Protein AF-A0A843DWP1-F1 (afdb_monomer_lite)

Secondary structure (DSSP, 8-state):
--PPPTTHHHHHT---S-S-GGGGSTT---S--TT-HHHHHHHHHHHGGGGGTPPPPP------TTSSHHHHHHHHHHHHHHHTTT-SS-------TTT--SHHHHHHHHHHHH---GGGPPPTT-----

Radius of gyration: 20.54 Å; chains: 1; bounding box: 54×31×66 Å

Foldseek 3Di:
DPDDDPCPVVVVPDPCPDPDPVCVDPPDQDLDDPPCVVVLVVVCVQCVVQQVLDDGDDDDDDDDPPPCPVSSLVNSQVVVCVVVVVCPRHHDDDDDCVVQVDPVSRVLRRVQSVDPDPVPRAPPVGDDPD

pLDDT: mean 87.75, std 9.4, range [41.75, 96.56]

Structure (mmCIF, N/CA/C/O backbone):
data_AF-A0A843DWP1-F1
#
_entry.id   AF-A0A843DWP1-F1
#
loop_
_atom_site.group_PDB
_atom_site.id
_atom_site.type_symbol
_atom_site.label_atom_id
_atom_site.label_alt_id
_atom_site.label_comp_id
_atom_site.label_asym_id
_atom_site.label_entity_id
_atom_site.label_seq_id
_atom_site.pdbx_PDB_ins_code
_atom_site.Cartn_x
_atom_site.Cartn_y
_atom_site.Cartn_z
_atom_site.occupancy
_atom_site.B_iso_or_equiv
_atom_site.auth_seq_id
_atom_site.auth_comp_id
_atom_site.auth_asym_id
_atom_site.auth_atom_id
_atom_site.pdbx_PDB_model_num
ATOM 1 N N . MET A 1 1 ? 2.847 2.243 49.607 1.00 41.75 1 MET A N 1
ATOM 2 C CA . MET A 1 1 ? 1.493 2.478 49.064 1.00 41.75 1 MET A CA 1
ATOM 3 C C . MET A 1 1 ? 1.668 2.896 47.615 1.00 41.75 1 MET A C 1
ATOM 5 O O . MET A 1 1 ? 2.229 3.958 47.383 1.00 41.75 1 MET A O 1
ATOM 9 N N . ALA A 1 2 ? 1.343 2.026 46.656 1.00 52.22 2 ALA A N 1
ATOM 10 C CA . ALA A 1 2 ? 1.436 2.370 45.239 1.00 52.22 2 ALA A CA 1
ATOM 11 C C . ALA A 1 2 ? 0.317 3.372 44.928 1.00 52.22 2 ALA A C 1
ATOM 13 O O . ALA A 1 2 ? -0.855 3.039 45.080 1.00 52.22 2 ALA A O 1
ATOM 14 N N . GLY A 1 3 ? 0.685 4.614 44.608 1.00 64.00 3 GLY A N 1
ATOM 15 C CA . GLY A 1 3 ? -0.276 5.651 44.245 1.00 64.00 3 GLY A CA 1
ATOM 16 C C . GLY A 1 3 ? -1.043 5.236 42.995 1.00 64.00 3 GLY A C 1
ATOM 17 O O . GLY A 1 3 ? -0.436 4.797 42.017 1.00 64.00 3 GLY A O 1
ATOM 18 N N . ASP A 1 4 ? -2.371 5.340 43.049 1.00 74.38 4 ASP A N 1
ATOM 19 C CA . ASP A 1 4 ? -3.242 5.053 41.912 1.00 74.38 4 ASP A CA 1
ATOM 20 C C . ASP A 1 4 ? -2.816 5.906 40.702 1.00 74.38 4 ASP A C 1
ATOM 22 O O . ASP A 1 4 ? -2.486 7.088 40.826 1.00 74.38 4 ASP A O 1
ATOM 26 N N . SER A 1 5 ? -2.798 5.293 39.518 1.00 81.81 5 SER A N 1
ATOM 27 C CA . SER A 1 5 ? -2.393 5.959 38.277 1.00 81.81 5 SER A CA 1
ATOM 28 C C . SER A 1 5 ? -3.286 7.165 37.978 1.00 81.81 5 SER A C 1
ATOM 30 O O . SER A 1 5 ? -4.513 7.044 37.957 1.00 81.81 5 SER A O 1
ATOM 32 N N . ILE A 1 6 ? -2.671 8.304 37.633 1.00 86.56 6 ILE A N 1
ATOM 33 C CA . ILE A 1 6 ? -3.359 9.542 37.216 1.00 86.56 6 ILE A CA 1
ATOM 34 C C . ILE A 1 6 ? -4.335 9.334 36.043 1.00 86.56 6 ILE A C 1
ATOM 36 O O . ILE A 1 6 ? -5.218 10.157 35.809 1.00 86.56 6 ILE A O 1
ATOM 40 N N . PHE A 1 7 ? -4.198 8.227 35.307 1.00 84.44 7 PHE A N 1
ATOM 41 C CA . PHE A 1 7 ? -5.014 7.898 34.140 1.00 84.44 7 PHE A CA 1
ATOM 42 C C . PHE A 1 7 ? -6.283 7.103 34.469 1.00 84.44 7 PHE A C 1
ATOM 44 O O . PHE A 1 7 ? -7.174 7.013 33.624 1.00 84.44 7 PHE A O 1
ATOM 51 N N . LYS A 1 8 ? -6.408 6.550 35.681 1.00 82.69 8 LYS A N 1
ATOM 52 C CA . LYS A 1 8 ? -7.518 5.663 36.066 1.00 82.69 8 LYS A CA 1
ATOM 53 C C . LYS A 1 8 ? -8.883 6.350 35.941 1.00 82.69 8 LYS A C 1
ATOM 55 O O . LYS A 1 8 ? -9.773 5.831 35.272 1.00 82.69 8 LYS A O 1
ATOM 60 N N . HIS A 1 9 ? -8.991 7.592 36.421 1.00 77.81 9 HIS A N 1
ATOM 61 C CA . HIS A 1 9 ? -10.216 8.392 36.301 1.00 77.81 9 HIS A CA 1
ATOM 62 C C . HIS A 1 9 ? -10.607 8.694 34.842 1.00 77.81 9 HIS A C 1
ATOM 64 O O . HIS A 1 9 ? -11.786 8.844 34.534 1.00 77.81 9 HIS A O 1
ATOM 70 N N . TYR A 1 10 ? -9.642 8.763 33.919 1.00 77.19 10 TYR A N 1
ATOM 71 C CA . TYR A 1 10 ? -9.909 9.014 32.498 1.00 77.19 10 TYR A CA 1
ATOM 72 C C . TYR A 1 10 ? -10.349 7.756 31.742 1.00 77.19 10 TYR A C 1
ATOM 74 O O . TYR A 1 10 ? -11.070 7.858 30.746 1.00 77.19 10 TYR A O 1
ATOM 82 N N . LEU A 1 11 ? -9.923 6.577 32.202 1.00 75.62 11 LEU A N 1
ATOM 83 C CA . LEU A 1 11 ? -10.328 5.292 31.633 1.00 75.62 11 LEU A CA 1
ATOM 84 C C . LEU A 1 11 ? -11.741 4.904 32.083 1.00 75.62 11 LEU A C 1
ATOM 86 O O . LEU A 1 11 ? -12.536 4.457 31.260 1.00 75.62 11 LEU A O 1
ATOM 90 N N . GLU A 1 12 ? -12.076 5.153 33.350 1.00 71.19 12 GLU A N 1
ATOM 91 C CA . GLU A 1 12 ? -13.379 4.814 33.943 1.00 71.19 12 GLU A CA 1
ATOM 92 C C . GLU A 1 12 ? -14.530 5.711 33.442 1.00 71.19 12 GLU A C 1
ATOM 94 O O . GLU A 1 12 ? -15.684 5.295 33.428 1.00 71.19 12 GLU A O 1
ATOM 99 N N . LYS A 1 13 ? -14.241 6.930 32.960 1.00 64.38 13 LYS A N 1
ATOM 100 C CA . LYS A 1 13 ? -15.263 7.912 32.533 1.00 64.38 13 LYS A CA 1
ATOM 101 C C . LYS A 1 13 ? -15.824 7.703 31.119 1.00 64.38 13 LYS A C 1
ATOM 103 O O . LYS A 1 13 ? -16.593 8.536 30.633 1.00 64.38 13 LYS A O 1
ATOM 108 N N . LYS A 1 14 ? -15.433 6.642 30.408 1.00 63.53 14 LYS A N 1
ATOM 109 C CA . LYS A 1 14 ? -15.882 6.416 29.027 1.00 63.53 14 LYS A CA 1
ATOM 110 C C . LYS A 1 14 ? -17.194 5.633 28.982 1.00 63.53 14 LYS A C 1
ATOM 112 O O . LYS A 1 14 ? -17.210 4.410 28.934 1.00 63.53 14 LYS A O 1
ATOM 117 N N . ASN A 1 15 ? -18.303 6.355 28.841 1.00 60.75 15 ASN A N 1
ATOM 118 C CA . ASN A 1 15 ? -19.517 5.787 28.253 1.00 60.75 15 ASN A CA 1
ATOM 119 C C . ASN A 1 15 ? -19.241 5.468 26.772 1.00 60.75 15 ASN A C 1
ATOM 121 O O . ASN A 1 15 ? -19.122 6.362 25.927 1.00 60.75 15 ASN A O 1
ATOM 125 N N . HIS A 1 16 ? -19.070 4.186 26.453 1.00 69.50 16 HIS A N 1
ATOM 126 C CA . HIS A 1 16 ? -18.680 3.735 25.119 1.00 69.50 16 HIS A CA 1
ATOM 127 C C . HIS A 1 16 ? -19.891 3.609 24.176 1.00 69.50 16 HIS A C 1
ATOM 129 O O . HIS A 1 16 ? -20.383 2.514 23.938 1.00 69.50 16 HIS A O 1
ATOM 135 N N . LEU A 1 17 ? -20.332 4.724 23.573 1.00 83.25 17 LEU A N 1
ATOM 136 C CA . LEU A 1 17 ? -21.288 4.714 22.443 1.00 83.25 17 LEU A CA 1
ATOM 137 C C . LEU A 1 17 ? -20.766 3.930 21.225 1.00 83.25 17 LEU A C 1
ATOM 139 O O . LEU A 1 17 ? -21.536 3.379 20.448 1.00 83.25 17 LEU A O 1
ATOM 143 N N . ILE A 1 18 ? -19.444 3.898 21.045 1.00 84.62 18 ILE A N 1
ATOM 144 C CA . ILE A 1 18 ? -18.774 3.253 19.915 1.00 84.62 18 ILE A CA 1
ATOM 145 C C . ILE A 1 18 ? -17.950 2.087 20.451 1.00 84.62 18 ILE A C 1
ATOM 147 O O . ILE A 1 18 ? -17.008 2.308 21.217 1.00 84.62 18 ILE A O 1
ATOM 151 N N . LYS A 1 19 ? -18.274 0.867 20.003 1.00 85.81 19 LYS A N 1
ATOM 152 C CA . LYS A 1 19 ? -17.577 -0.368 20.398 1.00 85.81 19 LYS A CA 1
ATOM 153 C C . LYS A 1 19 ? -16.119 -0.383 19.932 1.00 85.81 19 LYS A C 1
ATOM 155 O O . LYS A 1 19 ? -15.234 -0.723 20.706 1.00 85.81 19 LYS A O 1
ATOM 160 N N . ASN A 1 20 ? -15.863 0.017 18.685 1.00 86.25 20 ASN A N 1
ATOM 161 C CA . ASN A 1 20 ? -14.515 0.109 18.129 1.00 86.25 20 ASN A CA 1
ATOM 162 C C . ASN A 1 20 ? -14.355 1.392 17.303 1.00 86.25 20 ASN A C 1
ATOM 164 O O . ASN A 1 20 ? -14.869 1.496 16.192 1.00 86.25 20 ASN A O 1
ATOM 168 N N . ARG A 1 21 ? -13.629 2.373 17.849 1.00 86.12 21 ARG A N 1
ATOM 169 C CA . ARG A 1 21 ? -13.351 3.647 17.164 1.00 86.12 21 ARG A CA 1
ATOM 170 C C . ARG A 1 21 ? -12.336 3.508 16.027 1.00 86.12 21 ARG A C 1
ATOM 172 O O . ARG A 1 21 ? -12.314 4.366 15.154 1.00 86.12 21 ARG A O 1
ATOM 179 N N . GLY A 1 22 ? -11.523 2.450 16.025 1.00 87.00 22 GLY A N 1
ATOM 180 C CA . GLY A 1 22 ? -10.505 2.216 14.999 1.00 87.00 22 GLY A CA 1
ATOM 181 C C . GLY A 1 22 ? -11.096 2.032 13.601 1.00 87.00 22 GLY A C 1
ATOM 182 O O . GLY A 1 22 ? -10.501 2.471 12.631 1.00 87.00 22 GLY A O 1
ATOM 183 N N . ILE A 1 23 ? -12.313 1.484 13.504 1.00 89.69 23 ILE A N 1
ATOM 184 C CA . ILE A 1 23 ? -13.018 1.266 12.226 1.00 89.69 23 ILE A CA 1
ATOM 185 C C . ILE A 1 23 ? -13.364 2.591 11.526 1.00 89.69 23 ILE A C 1
ATOM 187 O O . ILE A 1 23 ? -13.507 2.637 10.311 1.00 89.69 23 ILE A O 1
ATOM 191 N N . LEU A 1 24 ? -13.487 3.684 12.286 1.00 88.38 24 LEU A N 1
ATOM 192 C CA . LEU A 1 24 ? -13.806 5.010 11.752 1.00 88.38 24 LEU A CA 1
ATOM 193 C C . LEU A 1 24 ? -12.560 5.789 11.302 1.00 88.38 24 LEU A C 1
ATOM 195 O O . LEU A 1 24 ? -12.685 6.919 10.834 1.00 88.38 24 LEU A O 1
ATOM 199 N N . GLN A 1 25 ? -11.359 5.232 11.482 1.00 87.69 25 GLN A N 1
ATOM 200 C CA . GLN A 1 25 ? -10.129 5.879 11.039 1.00 87.69 25 GLN A CA 1
ATOM 201 C C . GLN A 1 25 ? -10.012 5.820 9.516 1.00 87.69 25 GLN A C 1
ATOM 203 O O . GLN A 1 25 ? -10.349 4.823 8.887 1.00 87.69 25 GLN A O 1
ATOM 208 N N . THR A 1 26 ? -9.457 6.871 8.917 1.00 80.50 26 THR A N 1
ATOM 209 C CA . THR A 1 26 ? -9.213 6.951 7.466 1.00 80.50 26 THR A CA 1
ATOM 210 C C . THR A 1 26 ? -8.211 5.912 6.962 1.00 80.50 26 THR A C 1
ATOM 212 O O . THR A 1 26 ? -8.183 5.607 5.773 1.00 80.50 26 THR A O 1
ATOM 215 N N . THR A 1 27 ? -7.392 5.368 7.860 1.00 81.56 27 THR A N 1
ATOM 216 C CA . THR A 1 27 ? -6.421 4.303 7.597 1.00 81.56 27 THR A CA 1
ATOM 217 C C . THR A 1 27 ? -7.026 2.903 7.674 1.00 81.56 27 THR A C 1
ATOM 219 O O . THR A 1 27 ? -6.357 1.937 7.310 1.00 81.56 27 THR A O 1
ATOM 222 N N . TYR A 1 28 ? -8.268 2.764 8.148 1.00 86.94 28 TYR A N 1
ATOM 223 C CA . TYR A 1 28 ? -8.922 1.467 8.235 1.00 86.94 28 TYR A CA 1
ATOM 224 C C . TYR A 1 28 ? -9.297 0.962 6.840 1.00 86.94 28 TYR A C 1
ATOM 226 O O . TYR A 1 28 ? -10.012 1.623 6.087 1.00 86.94 28 TYR A O 1
ATOM 234 N N . VAL A 1 29 ? -8.825 -0.239 6.509 1.00 84.94 29 VAL A N 1
ATOM 235 C CA . VAL A 1 29 ? -9.180 -0.940 5.273 1.00 84.94 29 VAL A CA 1
ATOM 236 C C . VAL A 1 29 ? -10.165 -2.057 5.635 1.00 84.94 29 VAL A C 1
ATOM 238 O O . VAL A 1 29 ? -9.756 -3.015 6.303 1.00 84.94 29 VAL A O 1
ATOM 241 N N . PRO A 1 30 ? -11.448 -1.949 5.242 1.00 86.62 30 PRO A N 1
ATOM 242 C CA . PRO A 1 30 ? -12.447 -2.969 5.544 1.00 86.62 30 PRO A CA 1
ATOM 243 C C . PRO A 1 30 ? -12.166 -4.271 4.785 1.00 86.62 30 PRO A C 1
ATOM 245 O O . PRO A 1 30 ? -11.437 -4.289 3.794 1.00 86.62 30 PRO A O 1
ATOM 248 N N . ASP A 1 31 ? -12.780 -5.368 5.231 1.00 86.56 31 ASP A N 1
ATOM 249 C CA . ASP A 1 31 ? -12.672 -6.672 4.557 1.00 86.56 31 ASP A CA 1
ATOM 250 C C . ASP A 1 31 ? -13.508 -6.768 3.275 1.00 86.56 31 ASP A C 1
ATOM 252 O O . ASP A 1 31 ? -13.292 -7.661 2.461 1.00 86.56 31 ASP A O 1
ATOM 256 N N . GLN A 1 32 ? -14.440 -5.838 3.075 1.00 87.56 32 GLN A N 1
ATOM 257 C CA . GLN A 1 32 ? -15.216 -5.720 1.849 1.00 87.56 32 GLN A CA 1
ATOM 258 C C . GLN A 1 32 ? -15.455 -4.245 1.522 1.00 87.56 32 GLN A C 1
ATOM 260 O O . GLN A 1 32 ? -15.833 -3.454 2.389 1.00 87.56 32 GLN A O 1
ATOM 265 N N . LEU A 1 33 ? -15.271 -3.884 0.251 1.00 89.62 33 LEU A N 1
ATOM 266 C CA . LEU A 1 33 ? -15.616 -2.568 -0.282 1.00 89.62 33 LEU A CA 1
ATOM 267 C C . LEU A 1 33 ? -16.908 -2.655 -1.091 1.00 89.62 33 LEU A C 1
ATOM 269 O O . LEU A 1 33 ? -16.932 -3.186 -2.197 1.00 89.62 33 LEU A O 1
ATOM 273 N N . LEU A 1 34 ? -17.986 -2.105 -0.539 1.00 90.56 34 LEU A N 1
ATOM 274 C CA . LEU A 1 34 ? -19.294 -2.106 -1.190 1.00 90.56 34 LEU A CA 1
ATOM 275 C C . LEU A 1 34 ? -19.299 -1.210 -2.440 1.00 90.56 34 LEU A C 1
ATOM 277 O O . LEU A 1 34 ? -18.697 -0.134 -2.451 1.00 90.56 34 LEU A O 1
ATOM 281 N N . HIS A 1 35 ? -20.028 -1.639 -3.476 1.00 92.31 35 HIS A N 1
ATOM 282 C CA . HIS A 1 35 ? -20.254 -0.898 -4.730 1.00 92.31 35 HIS A CA 1
ATOM 283 C C . HIS A 1 35 ? -18.986 -0.581 -5.541 1.00 92.31 35 HIS A C 1
ATOM 285 O O . HIS A 1 35 ? -18.978 0.355 -6.345 1.00 92.31 35 HIS A O 1
ATOM 291 N N . ARG A 1 36 ? -17.906 -1.343 -5.335 1.00 94.38 36 ARG A N 1
ATOM 292 C CA . ARG A 1 36 ? -16.630 -1.180 -6.050 1.00 94.38 36 ARG A CA 1
ATOM 293 C C . ARG A 1 36 ? -16.188 -2.421 -6.815 1.00 94.38 36 ARG A C 1
ATOM 295 O O . ARG A 1 36 ? -15.090 -2.425 -7.359 1.00 94.38 36 ARG A O 1
ATOM 302 N N . ASP A 1 37 ? -17.057 -3.421 -6.937 1.00 94.00 37 ASP A N 1
ATOM 303 C CA . ASP A 1 37 ? -16.732 -4.720 -7.536 1.00 94.00 37 ASP A CA 1
ATOM 304 C C . ASP A 1 37 ? -16.216 -4.604 -8.976 1.00 94.00 37 ASP A C 1
ATOM 306 O O . ASP A 1 37 ? -15.258 -5.276 -9.343 1.00 94.00 37 ASP A O 1
ATOM 310 N N . ALA A 1 38 ? -16.806 -3.716 -9.785 1.00 95.25 38 ALA A N 1
ATOM 311 C CA . ALA A 1 38 ? -16.358 -3.486 -11.159 1.00 95.25 38 ALA A CA 1
ATOM 312 C C . ALA A 1 38 ? -14.938 -2.898 -11.208 1.00 95.25 38 ALA A C 1
ATOM 314 O O . ALA A 1 38 ? -14.076 -3.447 -11.879 1.00 95.25 38 ALA A O 1
ATOM 315 N N . GLN A 1 39 ? -14.669 -1.838 -10.433 1.00 95.38 39 GLN A N 1
ATOM 316 C CA . GLN A 1 39 ? -13.337 -1.220 -10.404 1.00 95.38 39 GLN A CA 1
ATOM 317 C C . GLN A 1 39 ? -12.278 -2.155 -9.814 1.00 95.38 39 GLN A C 1
ATOM 319 O O . GLN A 1 39 ? -11.131 -2.127 -10.249 1.00 95.38 39 GLN A O 1
ATOM 324 N N . ILE A 1 40 ? -12.651 -2.964 -8.818 1.00 95.81 40 ILE A N 1
ATOM 325 C CA . ILE A 1 40 ? -11.759 -3.974 -8.247 1.00 95.81 40 ILE A CA 1
ATOM 326 C C . ILE A 1 40 ? -11.391 -4.993 -9.320 1.00 95.81 40 ILE A C 1
ATOM 328 O O . ILE A 1 40 ? -10.207 -5.248 -9.506 1.00 95.81 40 ILE A O 1
ATOM 332 N N . ARG A 1 41 ? -12.377 -5.522 -10.055 1.00 96.31 41 ARG A N 1
ATOM 333 C CA . ARG A 1 41 ? -12.144 -6.492 -11.131 1.00 96.31 41 ARG A CA 1
ATOM 334 C C . ARG A 1 41 ? -11.202 -5.944 -12.201 1.00 96.31 41 ARG A C 1
ATOM 336 O O . ARG A 1 41 ? -10.205 -6.591 -12.486 1.00 96.31 41 ARG A O 1
ATOM 343 N N . ASP A 1 42 ? -11.458 -4.734 -12.698 1.00 96.12 42 ASP A N 1
ATOM 344 C CA . ASP A 1 42 ? -10.637 -4.121 -13.752 1.00 96.12 42 ASP A CA 1
ATOM 345 C C . ASP A 1 42 ? -9.164 -3.984 -13.332 1.00 96.12 42 ASP A C 1
ATOM 347 O O . ASP A 1 42 ? -8.252 -4.238 -14.117 1.00 96.12 42 ASP A O 1
ATOM 351 N N . ILE A 1 43 ? -8.913 -3.588 -12.079 1.00 96.44 43 ILE A N 1
ATOM 352 C CA . ILE A 1 43 ? -7.549 -3.465 -11.553 1.00 96.44 43 ILE A CA 1
ATOM 353 C C . ILE A 1 43 ? -6.935 -4.852 -11.339 1.00 96.44 43 ILE A C 1
ATOM 355 O O . ILE A 1 43 ? -5.781 -5.056 -11.711 1.00 96.44 43 ILE A O 1
ATOM 359 N N . VAL A 1 44 ? -7.687 -5.794 -10.757 1.00 95.44 44 VAL A N 1
ATOM 360 C CA . VAL A 1 44 ? -7.234 -7.169 -10.493 1.00 95.44 44 VAL A CA 1
ATOM 361 C C . VAL A 1 44 ? -6.822 -7.867 -11.784 1.00 95.44 44 VAL A C 1
ATOM 363 O O . VAL A 1 44 ? -5.741 -8.443 -11.811 1.00 95.44 44 VAL A O 1
ATOM 366 N N . ASP A 1 45 ? -7.597 -7.751 -12.860 1.00 95.75 45 ASP A N 1
ATOM 367 C CA . ASP A 1 45 ? -7.276 -8.368 -14.154 1.00 95.75 45 ASP A CA 1
ATOM 368 C C . ASP A 1 45 ? -5.931 -7.871 -14.717 1.00 95.75 45 ASP A C 1
ATOM 370 O O . ASP A 1 45 ? -5.190 -8.630 -15.342 1.00 95.75 45 ASP A O 1
ATOM 374 N N . ILE A 1 46 ? -5.574 -6.609 -14.452 1.00 95.62 46 ILE A N 1
ATOM 375 C CA . ILE A 1 46 ? -4.300 -6.019 -14.883 1.00 95.62 46 ILE A CA 1
ATOM 376 C C . ILE A 1 46 ? -3.133 -6.459 -13.990 1.00 95.62 46 ILE A C 1
ATOM 378 O O . ILE A 1 46 ? -2.025 -6.661 -14.497 1.00 95.62 46 ILE A O 1
ATOM 382 N N . VAL A 1 47 ? -3.344 -6.569 -12.672 1.00 94.75 47 VAL A N 1
ATOM 383 C CA . VAL A 1 47 ? -2.264 -6.879 -11.716 1.00 94.75 47 VAL A CA 1
ATOM 384 C C . VAL A 1 47 ? -2.059 -8.373 -11.487 1.00 94.75 47 VAL A C 1
ATOM 386 O O . VAL A 1 47 ? -0.945 -8.761 -11.165 1.00 94.75 47 VAL A O 1
ATOM 389 N N . ALA A 1 48 ? -3.070 -9.219 -11.699 1.00 93.44 48 ALA A N 1
ATOM 390 C CA . ALA A 1 48 ? -3.014 -10.664 -11.458 1.00 93.44 48 ALA A CA 1
ATOM 391 C C . ALA A 1 48 ? -1.803 -11.389 -12.086 1.00 93.44 48 ALA A C 1
ATOM 393 O O . ALA A 1 48 ? -1.268 -12.281 -11.423 1.00 93.44 48 ALA A O 1
ATOM 394 N N . PRO A 1 49 ? -1.301 -11.019 -13.287 1.00 93.81 49 PRO A N 1
ATOM 395 C CA . PRO A 1 49 ? -0.083 -11.616 -13.839 1.00 93.81 49 PRO A CA 1
ATOM 396 C C . PRO A 1 49 ? 1.146 -11.509 -12.919 1.00 93.81 49 PRO A C 1
ATOM 398 O O . PRO A 1 49 ? 2.015 -12.380 -12.966 1.00 93.81 49 PRO A O 1
ATOM 401 N N . SER A 1 50 ? 1.208 -10.508 -12.029 1.00 91.62 50 SER A N 1
ATOM 402 C CA . SER A 1 50 ? 2.330 -10.340 -11.095 1.00 91.62 50 SER A CA 1
ATOM 403 C C . SER A 1 50 ? 2.500 -11.517 -10.133 1.00 91.62 50 SER A C 1
ATOM 405 O O . SER A 1 50 ? 3.620 -11.799 -9.711 1.00 91.62 50 SER A O 1
ATOM 407 N N . LEU A 1 51 ? 1.422 -12.248 -9.830 1.00 90.94 51 LEU A N 1
ATOM 408 C CA . LEU A 1 51 ? 1.467 -13.444 -8.984 1.00 90.94 51 LEU A CA 1
ATOM 409 C C . LEU A 1 51 ? 2.189 -14.617 -9.663 1.00 90.94 51 LEU A C 1
ATOM 411 O O . LEU A 1 51 ? 2.728 -15.478 -8.976 1.00 90.94 51 LEU A O 1
ATOM 415 N N . ASN A 1 52 ? 2.262 -14.624 -10.997 1.00 90.00 52 ASN A N 1
ATOM 416 C CA . ASN A 1 52 ? 3.000 -15.620 -11.780 1.00 90.00 52 ASN A CA 1
ATOM 417 C C . ASN A 1 52 ? 4.396 -15.130 -12.201 1.00 90.00 52 ASN A C 1
ATOM 419 O O . ASN A 1 52 ? 5.021 -15.736 -13.067 1.00 90.00 52 ASN A O 1
ATOM 423 N N . LYS A 1 53 ? 4.901 -14.047 -11.587 1.00 87.12 53 LYS A N 1
ATOM 424 C CA . LYS A 1 53 ? 6.167 -13.372 -11.940 1.00 87.12 53 LYS A CA 1
ATOM 425 C C . LYS A 1 53 ? 6.178 -12.734 -13.334 1.00 87.12 53 LYS A C 1
ATOM 427 O O . LYS A 1 53 ? 7.244 -12.361 -13.826 1.00 87.12 53 LYS A O 1
ATOM 432 N N . ASP A 1 54 ? 5.007 -12.542 -13.935 1.00 91.19 54 ASP A N 1
ATOM 433 C CA . ASP A 1 54 ? 4.864 -11.778 -15.169 1.00 91.19 54 ASP A CA 1
ATOM 434 C C . ASP A 1 54 ? 4.716 -10.283 -14.870 1.00 91.19 54 ASP A C 1
ATOM 436 O O . ASP A 1 54 ? 4.228 -9.866 -13.818 1.00 91.19 54 ASP A O 1
ATOM 440 N N . LYS A 1 55 ? 5.142 -9.436 -15.811 1.00 91.31 55 LYS A N 1
ATOM 441 C CA . LYS A 1 55 ? 5.067 -7.980 -15.652 1.00 91.31 55 LYS A CA 1
ATOM 442 C C . LYS A 1 55 ? 3.631 -7.479 -15.899 1.00 91.31 55 LYS A C 1
ATOM 444 O O . LYS A 1 55 ? 3.170 -7.573 -17.038 1.00 91.31 55 LYS A O 1
ATOM 449 N N . PRO A 1 56 ? 2.950 -6.875 -14.904 1.00 93.81 56 PRO A N 1
ATOM 450 C CA . PRO A 1 56 ? 1.646 -6.254 -15.117 1.00 93.81 56 PRO A CA 1
ATOM 451 C C . PRO A 1 56 ? 1.772 -4.915 -15.862 1.00 93.81 56 PRO A C 1
ATOM 453 O O . PRO A 1 56 ? 2.854 -4.324 -15.957 1.00 93.81 56 PRO A O 1
ATOM 456 N N . SER A 1 57 ? 0.648 -4.406 -16.369 1.00 95.31 57 SER A N 1
ATOM 457 C CA . SER A 1 57 ? 0.596 -3.058 -16.953 1.00 95.31 57 SER A CA 1
ATOM 458 C C . SER A 1 57 ? 0.478 -1.978 -15.874 1.00 95.31 57 SER A C 1
ATOM 460 O O . SER A 1 57 ? -0.090 -2.199 -14.807 1.00 95.31 57 SER A O 1
ATOM 462 N N . ASN A 1 58 ? 0.991 -0.781 -16.166 1.00 95.75 58 ASN A N 1
ATOM 463 C CA . ASN A 1 58 ? 0.861 0.370 -15.273 1.00 95.75 58 ASN A CA 1
ATOM 464 C C . ASN A 1 58 ? -0.579 0.904 -15.282 1.00 95.75 58 ASN A C 1
ATOM 466 O O . ASN A 1 58 ? -1.200 1.000 -16.340 1.00 95.75 58 ASN A O 1
ATOM 470 N N . ILE A 1 59 ? -1.079 1.319 -14.116 1.00 96.31 59 ILE A N 1
ATOM 471 C CA . ILE A 1 59 ? -2.444 1.831 -13.936 1.00 96.31 59 ILE A CA 1
ATOM 472 C C . ILE A 1 59 ? -2.382 3.258 -13.387 1.00 96.31 59 ILE A C 1
ATOM 474 O O . ILE A 1 59 ? -1.650 3.535 -12.439 1.00 96.31 59 ILE A O 1
ATOM 478 N N . LEU A 1 60 ? -3.195 4.156 -13.947 1.00 96.56 60 LEU A N 1
ATOM 479 C CA . LEU A 1 60 ? -3.427 5.500 -13.416 1.00 96.56 60 LEU A CA 1
ATOM 480 C C . LEU A 1 60 ? -4.906 5.654 -13.045 1.00 96.56 60 LEU A C 1
ATOM 482 O O . LEU A 1 60 ? -5.779 5.541 -13.901 1.00 96.56 60 LEU A O 1
ATOM 486 N N . ILE A 1 61 ? -5.191 5.936 -11.771 1.00 96.00 61 ILE A N 1
ATOM 487 C CA . ILE A 1 61 ? -6.562 6.043 -11.249 1.00 96.00 61 ILE A CA 1
ATOM 488 C C . ILE A 1 61 ? -6.879 7.507 -10.933 1.00 96.00 61 ILE A C 1
ATOM 490 O O . ILE A 1 61 ? -6.272 8.106 -10.046 1.00 96.00 61 ILE A O 1
ATOM 494 N N . ILE A 1 62 ? -7.878 8.077 -11.612 1.00 96.00 62 ILE A N 1
ATOM 495 C CA . ILE A 1 62 ? -8.272 9.489 -11.473 1.00 96.00 62 ILE A CA 1
ATOM 496 C C . ILE A 1 62 ? -9.706 9.591 -10.942 1.00 96.00 62 ILE A C 1
ATOM 498 O O . ILE A 1 62 ? -10.584 8.812 -11.302 1.00 96.00 62 ILE A O 1
ATOM 502 N N . GLY A 1 63 ? -9.965 10.569 -10.073 1.00 95.44 63 GLY A N 1
ATOM 503 C CA . GLY A 1 63 ? -11.316 10.882 -9.605 1.00 95.44 63 GLY A CA 1
ATOM 504 C C . GLY A 1 63 ? -11.327 11.859 -8.434 1.00 95.44 63 GLY A C 1
ATOM 505 O O . GLY A 1 63 ? -10.291 12.104 -7.814 1.00 95.44 63 GLY A O 1
ATOM 506 N N . LYS A 1 64 ? -12.508 12.380 -8.083 1.00 96.44 64 LYS A N 1
ATOM 507 C CA . LYS A 1 64 ? -12.698 13.323 -6.962 1.00 96.44 64 LYS A CA 1
ATOM 508 C C . LYS A 1 64 ? -12.211 12.751 -5.621 1.00 96.44 64 LYS A C 1
ATOM 510 O O . LYS A 1 64 ? -12.111 11.534 -5.454 1.00 96.44 64 LYS A O 1
ATOM 515 N N . THR A 1 65 ? -11.877 13.607 -4.660 1.00 92.31 65 THR A N 1
ATOM 516 C CA . THR A 1 65 ? -11.529 13.182 -3.293 1.00 92.31 65 THR A CA 1
ATOM 517 C C . THR A 1 65 ? -12.713 12.468 -2.628 1.00 92.31 65 THR A C 1
ATOM 519 O O . THR A 1 65 ? -13.864 12.662 -3.012 1.00 92.31 65 THR A O 1
ATOM 522 N N . GLY A 1 66 ? -12.437 11.552 -1.696 1.00 87.69 66 GLY A N 1
ATOM 523 C CA . GLY A 1 66 ? -13.484 10.794 -0.995 1.00 87.69 66 GLY A CA 1
ATOM 524 C C . GLY A 1 66 ? -14.201 9.711 -1.815 1.00 87.69 66 GLY A C 1
ATOM 525 O O . GLY A 1 66 ? -15.035 9.001 -1.269 1.00 87.69 66 GLY A O 1
ATOM 526 N N . THR A 1 67 ? -13.866 9.499 -3.095 1.00 91.69 67 THR A N 1
ATOM 527 C CA . THR A 1 67 ? -14.506 8.447 -3.914 1.00 91.69 67 THR A CA 1
ATOM 528 C C . THR A 1 67 ? -13.988 7.029 -3.643 1.00 91.69 67 THR A C 1
ATOM 530 O O . THR A 1 67 ? -14.446 6.084 -4.279 1.00 91.69 67 THR A O 1
ATOM 533 N N . GLY A 1 68 ? -13.042 6.852 -2.717 1.00 90.75 68 GLY A N 1
ATOM 534 C CA . GLY A 1 68 ? -12.538 5.532 -2.327 1.00 90.75 68 GLY A CA 1
ATOM 535 C C . GLY A 1 68 ? -11.399 4.979 -3.188 1.00 90.75 68 GLY A C 1
ATOM 536 O O . GLY A 1 68 ? -11.105 3.799 -3.078 1.00 90.75 68 GLY A O 1
ATOM 537 N N . LYS A 1 69 ? -10.721 5.803 -4.002 1.00 94.75 69 LYS A N 1
ATOM 538 C CA . LYS A 1 69 ? -9.556 5.372 -4.809 1.00 94.75 69 LYS A CA 1
ATOM 539 C C . LYS A 1 69 ? -8.483 4.685 -3.956 1.00 94.75 69 LYS A C 1
ATOM 541 O O . LYS A 1 69 ? -8.136 3.540 -4.207 1.00 94.75 69 LYS A O 1
ATOM 546 N N . THR A 1 70 ? -8.019 5.364 -2.906 1.00 93.19 70 THR A N 1
ATOM 547 C CA . THR A 1 70 ? -7.016 4.836 -1.969 1.00 93.19 70 THR A CA 1
ATOM 548 C C . THR A 1 70 ? -7.514 3.585 -1.249 1.00 93.19 70 THR A C 1
ATOM 550 O O . THR A 1 70 ? -6.760 2.637 -1.080 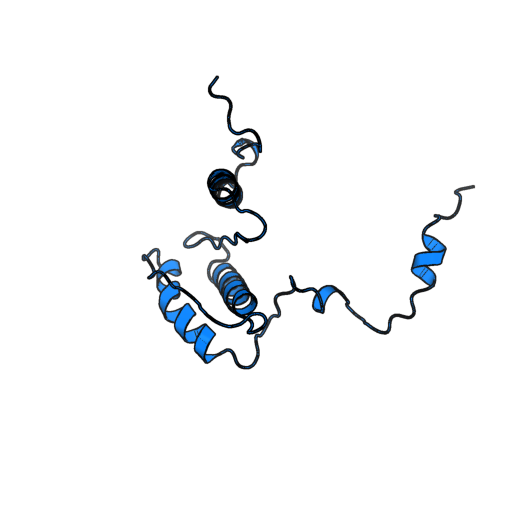1.00 93.19 70 THR A O 1
ATOM 553 N N . ALA A 1 71 ? -8.798 3.551 -0.874 1.00 92.69 71 ALA A N 1
ATOM 554 C CA . ALA A 1 71 ? -9.396 2.388 -0.226 1.00 92.69 71 ALA A CA 1
ATOM 555 C C . ALA A 1 71 ? -9.382 1.159 -1.148 1.00 92.69 71 ALA A C 1
ATOM 557 O O . ALA A 1 71 ? -8.973 0.091 -0.708 1.00 92.69 71 ALA A O 1
ATOM 558 N N . VAL A 1 72 ? -9.760 1.322 -2.422 1.00 94.44 72 VAL A N 1
ATOM 559 C CA . VAL A 1 72 ? -9.742 0.249 -3.431 1.00 94.44 72 VAL A CA 1
ATOM 560 C C . VAL A 1 72 ? -8.330 -0.289 -3.642 1.00 94.44 72 VAL A C 1
ATOM 562 O O . VAL A 1 72 ? -8.134 -1.496 -3.567 1.00 94.44 72 VAL A O 1
ATOM 565 N N . VAL A 1 73 ? -7.337 0.583 -3.841 1.00 94.38 73 VAL A N 1
ATOM 566 C CA . VAL A 1 73 ? -5.947 0.144 -4.061 1.00 94.38 73 VAL A CA 1
ATOM 567 C C . VAL A 1 73 ? -5.387 -0.572 -2.829 1.00 94.38 73 VAL A C 1
ATOM 569 O O . VAL A 1 73 ? -4.805 -1.644 -2.962 1.00 94.38 73 VAL A O 1
ATOM 572 N N . ASN A 1 74 ? -5.632 -0.048 -1.624 1.00 92.62 74 ASN A N 1
ATOM 573 C CA . ASN A 1 74 ? -5.190 -0.693 -0.385 1.00 92.62 74 ASN A CA 1
ATOM 574 C C . ASN A 1 74 ? -5.881 -2.036 -0.133 1.00 92.62 74 ASN A C 1
ATOM 576 O O . ASN A 1 74 ? -5.249 -2.963 0.369 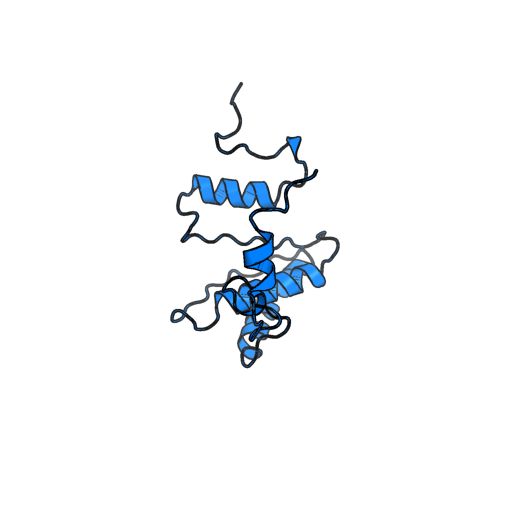1.00 92.62 74 ASN A O 1
ATOM 580 N N . TYR A 1 75 ? -7.163 -2.150 -0.481 1.00 94.12 75 TYR A N 1
ATOM 581 C CA . TYR A 1 75 ? -7.887 -3.414 -0.417 1.00 94.12 75 TYR A CA 1
ATOM 582 C C . TYR A 1 75 ? -7.274 -4.448 -1.364 1.00 94.12 75 TYR A C 1
ATOM 584 O O . TYR A 1 75 ? -6.951 -5.549 -0.930 1.00 94.12 75 TYR A O 1
ATOM 592 N N . ILE A 1 76 ? -7.019 -4.073 -2.620 1.00 94.19 76 ILE A N 1
ATOM 593 C CA . ILE A 1 76 ? -6.376 -4.957 -3.601 1.00 94.19 76 ILE A CA 1
ATOM 594 C C . ILE A 1 76 ? -4.975 -5.360 -3.136 1.00 94.19 76 ILE A C 1
ATOM 596 O O . ILE A 1 76 ? -4.641 -6.534 -3.204 1.00 94.19 76 ILE A O 1
ATOM 600 N N . GLY A 1 77 ? -4.180 -4.431 -2.597 1.00 92.38 77 GLY A N 1
ATOM 601 C CA . GLY A 1 77 ? -2.872 -4.749 -2.019 1.00 92.38 77 GLY A CA 1
ATOM 602 C C . GLY A 1 77 ? -2.951 -5.751 -0.862 1.00 92.38 77 GLY A C 1
ATOM 603 O O . GLY A 1 77 ? -2.143 -6.676 -0.789 1.00 92.38 77 GLY A O 1
ATOM 604 N N . LYS A 1 78 ? -3.960 -5.624 0.012 1.00 91.50 78 LYS A N 1
ATOM 605 C CA . LYS A 1 78 ? -4.230 -6.592 1.088 1.00 91.50 78 LYS A CA 1
ATOM 606 C C . LYS A 1 78 ? -4.587 -7.971 0.526 1.00 91.50 78 LYS A C 1
ATOM 608 O O . LYS A 1 78 ? -4.068 -8.965 1.025 1.00 91.50 78 LYS A O 1
ATOM 613 N N . GLU A 1 79 ? -5.447 -8.042 -0.488 1.00 92.31 79 GLU A N 1
ATOM 614 C CA . GLU A 1 79 ? -5.815 -9.311 -1.132 1.00 92.31 79 GLU A CA 1
ATOM 615 C C . GLU A 1 79 ? -4.641 -9.934 -1.902 1.00 92.31 79 GLU A C 1
ATOM 617 O O . GLU A 1 79 ? -4.454 -11.146 -1.845 1.00 92.31 79 GLU A O 1
ATOM 622 N N . LEU A 1 80 ? -3.791 -9.121 -2.533 1.00 91.75 80 LEU A N 1
ATOM 623 C CA . LEU A 1 80 ? -2.578 -9.579 -3.212 1.00 91.75 80 LEU A CA 1
ATOM 624 C C . LEU A 1 80 ? -1.616 -10.262 -2.228 1.00 91.75 80 LEU A C 1
ATOM 626 O O . LEU A 1 80 ? -1.161 -11.371 -2.485 1.00 91.75 80 LEU A O 1
ATOM 630 N N . MET A 1 81 ? -1.375 -9.646 -1.065 1.00 88.88 81 MET A N 1
ATOM 631 C CA . MET A 1 81 ? -0.547 -10.247 -0.009 1.00 88.88 81 MET A CA 1
ATOM 632 C C . MET A 1 81 ? -1.185 -11.496 0.615 1.00 88.88 81 MET A C 1
ATOM 634 O O . MET A 1 81 ? -0.471 -12.365 1.101 1.00 88.88 81 MET A O 1
ATOM 638 N N . LYS A 1 82 ? -2.520 -11.613 0.625 1.00 90.38 82 LYS A N 1
ATOM 639 C CA . LYS A 1 82 ? -3.193 -12.856 1.046 1.00 90.38 82 LYS A CA 1
ATOM 640 C C . LYS A 1 82 ? -3.013 -13.972 0.017 1.00 90.38 82 LYS A C 1
ATOM 642 O O . LYS A 1 82 ? -2.871 -15.126 0.409 1.00 90.38 82 LYS A O 1
ATOM 647 N N . ALA A 1 83 ? -3.054 -13.635 -1.272 1.00 90.88 83 ALA A N 1
ATOM 648 C CA . ALA A 1 83 ? -2.874 -14.587 -2.364 1.00 90.88 83 ALA A CA 1
ATOM 649 C C . ALA A 1 83 ? -1.424 -15.091 -2.466 1.00 90.88 83 ALA A C 1
ATOM 651 O O . ALA A 1 83 ? -1.213 -16.265 -2.758 1.00 90.88 83 ALA A O 1
ATOM 652 N N . ASP A 1 84 ? -0.441 -14.236 -2.171 1.00 90.12 84 ASP A N 1
ATOM 653 C CA . ASP A 1 84 ? 0.983 -14.581 -2.084 1.00 90.12 84 ASP A CA 1
ATOM 654 C C . ASP A 1 84 ? 1.480 -14.449 -0.637 1.00 90.12 84 ASP A C 1
ATOM 656 O O . ASP A 1 84 ? 2.301 -13.593 -0.316 1.00 90.12 84 ASP A O 1
ATOM 660 N N . ALA A 1 85 ? 0.952 -15.284 0.264 1.00 83.38 85 ALA A N 1
ATOM 661 C CA . ALA A 1 85 ? 1.233 -15.197 1.703 1.00 83.38 85 ALA A CA 1
ATOM 662 C C . ALA A 1 85 ? 2.721 -15.376 2.062 1.00 83.38 85 ALA A C 1
ATOM 664 O O . ALA A 1 85 ? 3.179 -14.866 3.083 1.00 83.38 85 ALA A O 1
ATOM 665 N N . GLU A 1 86 ? 3.475 -16.090 1.224 1.00 80.81 86 GLU A N 1
ATOM 666 C CA . GLU A 1 86 ? 4.924 -16.257 1.372 1.00 80.81 86 GLU A CA 1
ATOM 667 C C . GLU A 1 86 ? 5.720 -15.093 0.754 1.00 80.81 86 GLU A C 1
ATOM 669 O O . GLU A 1 86 ? 6.933 -15.022 0.941 1.00 80.81 86 GLU A O 1
ATOM 674 N N . ASN A 1 87 ? 5.046 -14.161 0.063 1.00 77.62 87 ASN A N 1
ATOM 675 C CA . ASN A 1 87 ? 5.617 -12.969 -0.574 1.00 77.62 87 ASN A CA 1
ATOM 676 C C . ASN A 1 87 ? 6.773 -13.313 -1.537 1.00 77.62 87 ASN A C 1
ATOM 678 O O . ASN A 1 87 ? 7.775 -12.599 -1.623 1.00 77.62 87 ASN A O 1
ATOM 682 N N . ASN A 1 88 ? 6.650 -14.453 -2.225 1.00 82.44 88 ASN A N 1
ATOM 683 C CA . ASN A 1 88 ? 7.692 -15.031 -3.077 1.00 82.44 88 ASN A CA 1
ATOM 684 C C . ASN A 1 88 ? 7.619 -14.531 -4.526 1.00 82.44 88 ASN A C 1
ATOM 686 O O . ASN A 1 88 ? 8.588 -14.661 -5.285 1.00 82.44 88 ASN A O 1
ATOM 690 N N . ASN A 1 89 ? 6.466 -14.004 -4.927 1.00 86.06 89 ASN A N 1
ATOM 691 C CA . ASN A 1 89 ? 6.157 -13.659 -6.307 1.00 86.06 89 ASN A CA 1
ATOM 692 C C . ASN A 1 89 ? 5.937 -12.157 -6.474 1.00 86.06 89 ASN A C 1
ATOM 694 O O . ASN A 1 89 ? 6.444 -11.576 -7.436 1.00 86.06 89 ASN A O 1
ATOM 698 N N . CYS A 1 90 ? 5.227 -11.513 -5.544 1.00 86.12 90 CYS A N 1
ATOM 699 C CA . CYS A 1 90 ? 4.903 -10.095 -5.643 1.00 86.12 90 CYS A CA 1
ATOM 700 C C . CYS A 1 90 ? 4.883 -9.404 -4.277 1.00 86.12 90 CYS A C 1
ATOM 702 O O . CYS A 1 90 ? 4.277 -9.901 -3.341 1.00 86.12 90 CYS A O 1
ATOM 704 N N . CYS A 1 91 ? 5.469 -8.205 -4.199 1.00 86.81 91 CYS A N 1
ATOM 705 C CA . CYS A 1 91 ? 5.437 -7.353 -3.013 1.00 86.81 91 CYS A CA 1
ATOM 706 C C . CYS A 1 91 ? 4.558 -6.119 -3.263 1.00 86.81 91 CYS A C 1
ATOM 708 O O . CYS A 1 91 ? 4.719 -5.424 -4.269 1.00 86.81 91 CYS A O 1
ATOM 710 N N . TYR A 1 92 ? 3.650 -5.826 -2.329 1.00 90.19 92 TYR A N 1
ATOM 711 C CA . TYR A 1 92 ? 2.840 -4.609 -2.345 1.00 90.19 92 TYR A CA 1
ATOM 712 C C . TYR A 1 92 ? 3.474 -3.525 -1.466 1.00 90.19 92 TYR A C 1
ATOM 714 O O . TYR A 1 92 ? 3.672 -3.720 -0.269 1.00 90.19 92 TYR A O 1
ATOM 722 N N . ILE A 1 93 ? 3.749 -2.362 -2.059 1.00 92.50 93 ILE A N 1
ATOM 723 C CA . ILE A 1 93 ? 4.359 -1.206 -1.390 1.00 92.50 93 ILE A CA 1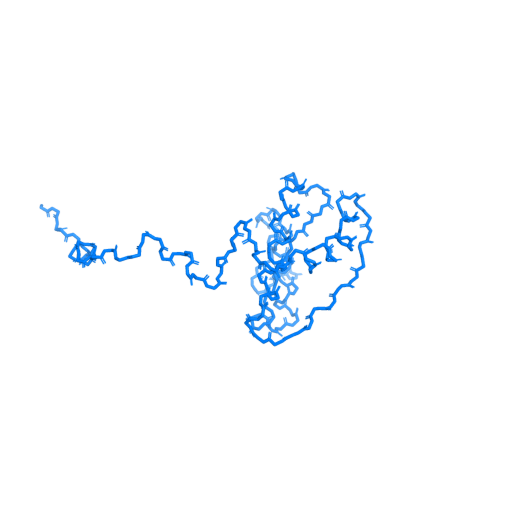
ATOM 724 C 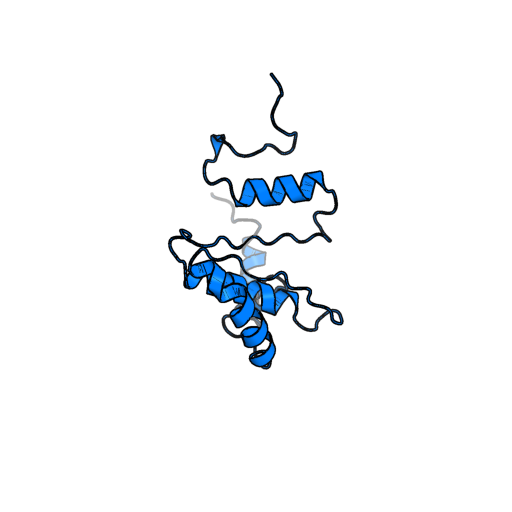C . ILE A 1 93 ? 3.422 -0.016 -1.538 1.00 92.50 93 ILE A C 1
ATOM 726 O O . ILE A 1 93 ? 3.008 0.329 -2.645 1.00 92.50 93 ILE A O 1
ATOM 730 N N . TYR A 1 94 ? 3.123 0.643 -0.420 1.00 93.19 94 TYR A N 1
ATOM 731 C CA . TYR A 1 94 ? 2.308 1.853 -0.399 1.00 93.19 94 TYR A CA 1
ATOM 732 C C . TYR A 1 94 ? 3.160 3.062 -0.014 1.00 93.19 94 TYR A C 1
ATOM 734 O O . TYR A 1 94 ? 3.826 3.059 1.023 1.00 93.19 94 TYR A O 1
ATOM 742 N N . VAL A 1 95 ? 3.097 4.117 -0.827 1.00 94.44 95 VAL A N 1
ATOM 743 C CA . VAL A 1 95 ? 3.747 5.405 -0.556 1.00 94.44 95 VAL A CA 1
ATOM 744 C C . VAL A 1 95 ? 2.717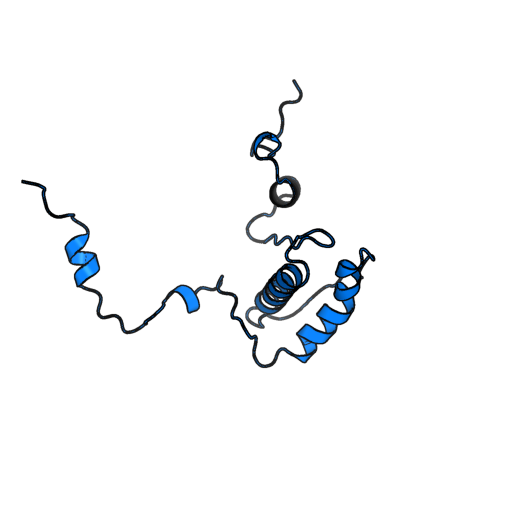 6.513 -0.725 1.00 94.44 95 VAL A C 1
ATOM 746 O O . VAL A 1 95 ? 2.107 6.648 -1.784 1.00 94.44 95 VAL A O 1
ATOM 749 N N . ASN A 1 96 ? 2.524 7.320 0.320 1.00 93.25 96 ASN A N 1
ATOM 750 C CA . ASN A 1 96 ? 1.706 8.523 0.231 1.00 93.25 96 ASN A CA 1
ATOM 751 C C . ASN A 1 96 ? 2.586 9.727 -0.127 1.00 93.25 96 ASN A C 1
ATOM 753 O O . ASN A 1 96 ? 3.239 10.294 0.750 1.00 93.25 96 ASN A O 1
ATOM 757 N N . CYS A 1 97 ? 2.562 10.134 -1.395 1.00 94.75 97 CYS A N 1
ATOM 758 C CA . CYS A 1 97 ? 3.370 11.253 -1.878 1.00 94.75 97 CYS A CA 1
ATOM 759 C C . CYS A 1 97 ? 2.911 12.637 -1.378 1.00 94.75 97 CYS A C 1
ATOM 761 O O . CYS A 1 97 ? 3.631 13.608 -1.568 1.00 94.75 97 CYS A O 1
ATOM 763 N N . GLU A 1 98 ? 1.742 12.747 -0.732 1.00 92.19 98 GLU A N 1
ATOM 764 C CA . GLU A 1 98 ? 1.327 13.977 -0.032 1.00 92.19 98 GLU A CA 1
ATOM 765 C C . GLU A 1 98 ? 2.098 14.164 1.287 1.00 92.19 98 GLU A C 1
ATOM 767 O O . GLU A 1 98 ? 2.282 15.283 1.751 1.00 92.19 98 GLU A O 1
ATOM 772 N N . VAL A 1 99 ? 2.556 13.062 1.892 1.00 93.06 99 VAL A N 1
ATOM 773 C CA . VAL A 1 99 ? 3.337 13.062 3.141 1.00 93.06 99 VAL A CA 1
ATOM 774 C C . VAL A 1 99 ? 4.836 12.946 2.859 1.00 93.06 99 VAL A C 1
ATOM 776 O O . VAL A 1 99 ? 5.649 13.504 3.591 1.00 93.06 99 VAL A O 1
ATOM 779 N N . ILE A 1 100 ? 5.205 12.190 1.822 1.00 93.25 100 ILE A N 1
ATOM 780 C CA . ILE A 1 100 ? 6.586 11.934 1.406 1.00 93.25 100 ILE A CA 1
ATOM 781 C C . ILE A 1 100 ? 6.770 12.511 0.001 1.00 93.25 100 ILE A C 1
ATOM 783 O O . ILE A 1 100 ? 6.480 11.843 -0.987 1.00 93.25 100 ILE A O 1
ATOM 787 N N . ASP A 1 101 ? 7.245 13.746 -0.091 1.00 93.38 101 ASP A N 1
ATOM 788 C CA . ASP A 1 101 ? 7.154 14.559 -1.310 1.00 93.38 101 ASP A CA 1
ATOM 789 C C . ASP A 1 101 ? 8.495 14.796 -2.025 1.00 93.38 101 ASP A C 1
ATOM 791 O O . ASP A 1 101 ? 8.518 15.291 -3.153 1.00 93.38 101 ASP A O 1
ATOM 795 N N . THR A 1 102 ? 9.624 14.405 -1.423 1.00 94.00 102 THR A N 1
ATOM 796 C CA . THR A 1 102 ? 10.935 14.515 -2.078 1.00 94.00 102 THR A CA 1
ATOM 797 C C . THR A 1 102 ? 11.318 13.223 -2.808 1.00 94.00 102 THR A C 1
ATOM 799 O O . THR A 1 102 ? 11.076 12.126 -2.289 1.00 94.00 102 THR A O 1
ATOM 802 N N . PRO A 1 103 ? 11.992 13.309 -3.974 1.00 93.12 103 PRO A N 1
ATOM 803 C CA . PRO A 1 103 ? 12.461 12.126 -4.697 1.00 93.12 103 PRO A CA 1
ATOM 804 C C . PRO A 1 103 ? 13.320 11.190 -3.837 1.00 93.12 103 PRO A C 1
ATOM 806 O O . PRO A 1 103 ? 13.152 9.972 -3.889 1.00 93.12 103 PRO A O 1
ATOM 809 N N . TYR A 1 104 ? 14.201 11.755 -3.004 1.00 91.69 104 TYR A N 1
ATOM 810 C CA . TYR A 1 104 ? 15.031 10.974 -2.089 1.00 91.69 104 TYR A CA 1
ATOM 811 C C . TYR A 1 104 ? 14.180 10.247 -1.045 1.00 91.69 104 TYR A C 1
ATOM 813 O O . TYR A 1 104 ? 14.320 9.037 -0.881 1.00 91.69 104 TYR A O 1
ATOM 821 N N . SER A 1 105 ? 13.259 10.951 -0.380 1.00 91.69 105 SER A N 1
ATOM 822 C CA . SER A 1 105 ? 12.419 10.353 0.662 1.00 91.69 105 SER A CA 1
ATOM 823 C C . SER A 1 105 ? 11.503 9.255 0.113 1.00 91.69 105 SER A C 1
ATOM 825 O O . SER A 1 105 ? 11.277 8.259 0.801 1.00 91.69 105 SER A O 1
ATOM 827 N N . ILE A 1 106 ? 11.010 9.394 -1.124 1.00 94.31 106 ILE A N 1
ATOM 828 C CA . ILE A 1 106 ? 10.221 8.356 -1.805 1.00 94.31 106 ILE A CA 1
ATOM 829 C C . ILE A 1 106 ? 11.073 7.099 -2.016 1.00 94.31 106 ILE A C 1
ATOM 831 O O . ILE A 1 106 ? 10.674 6.013 -1.594 1.00 94.31 106 ILE A O 1
ATOM 835 N N . LEU A 1 107 ? 12.265 7.234 -2.608 1.00 93.19 107 LEU A N 1
ATOM 836 C CA . LEU A 1 107 ? 13.170 6.101 -2.840 1.00 93.19 107 LEU A CA 1
ATOM 837 C C . LEU A 1 107 ? 13.624 5.451 -1.530 1.00 93.19 107 LEU A C 1
ATOM 839 O O . LEU A 1 107 ? 13.631 4.225 -1.423 1.00 93.19 107 LEU A O 1
ATOM 843 N N . TYR A 1 108 ? 13.944 6.260 -0.521 1.00 93.12 108 TYR A N 1
ATOM 844 C CA . TYR A 1 108 ? 14.257 5.812 0.832 1.00 93.12 108 TYR A CA 1
ATOM 845 C C . TYR A 1 108 ? 13.117 4.972 1.422 1.00 93.12 108 TYR A C 1
ATOM 847 O O . TYR A 1 108 ? 13.352 3.894 1.973 1.00 93.12 108 TYR A O 1
ATOM 855 N N . ASN A 1 109 ? 11.875 5.446 1.288 1.00 93.62 109 ASN A N 1
ATOM 856 C CA . ASN A 1 109 ? 10.707 4.777 1.843 1.00 93.62 109 ASN A CA 1
ATOM 857 C C . ASN A 1 109 ? 10.416 3.449 1.131 1.00 93.62 109 ASN A C 1
ATOM 859 O O . ASN A 1 109 ? 10.227 2.441 1.806 1.00 93.62 109 ASN A O 1
ATOM 863 N N . ILE A 1 110 ? 10.461 3.428 -0.205 1.00 94.50 110 ILE A N 1
ATOM 864 C CA . ILE A 1 110 ? 10.309 2.201 -1.004 1.00 94.50 110 ILE A CA 1
ATOM 865 C C . ILE A 1 110 ? 11.400 1.190 -0.638 1.00 94.50 110 ILE A C 1
ATOM 867 O O . ILE A 1 110 ? 11.100 0.043 -0.317 1.00 94.50 110 ILE A O 1
ATOM 871 N N . SER A 1 111 ? 12.665 1.619 -0.627 1.00 93.56 111 SER A N 1
ATOM 872 C CA . SER A 1 111 ? 13.802 0.731 -0.352 1.00 93.56 111 SER A CA 1
ATOM 873 C C . SER A 1 111 ? 13.688 0.084 1.027 1.00 93.56 111 SER A C 1
ATOM 875 O O . SER A 1 111 ? 13.837 -1.127 1.158 1.00 93.56 111 SER A O 1
ATOM 877 N N . ASN A 1 112 ? 13.344 0.863 2.055 1.00 92.88 112 ASN A N 1
ATOM 878 C CA . ASN A 1 112 ? 13.186 0.347 3.415 1.00 92.88 112 ASN A CA 1
ATOM 879 C C . ASN A 1 112 ? 11.933 -0.521 3.626 1.00 92.88 112 ASN A C 1
ATOM 881 O O . ASN A 1 112 ? 11.879 -1.233 4.629 1.00 92.88 112 ASN A O 1
ATOM 885 N N . GLN A 1 113 ? 10.945 -0.474 2.722 1.00 92.19 113 GLN A N 1
ATOM 886 C CA . GLN A 1 113 ? 9.831 -1.431 2.700 1.00 92.19 113 GLN A CA 1
ATOM 887 C C . GLN A 1 113 ? 10.228 -2.767 2.042 1.00 92.19 113 GLN A C 1
ATOM 889 O O . GLN A 1 113 ? 9.679 -3.801 2.410 1.00 92.19 113 GLN A O 1
ATOM 894 N N . ILE A 1 114 ? 11.197 -2.762 1.117 1.00 91.25 114 ILE A N 1
ATOM 895 C CA . ILE A 1 114 ? 11.710 -3.971 0.440 1.00 91.25 114 ILE A CA 1
ATOM 896 C C . ILE A 1 114 ? 12.760 -4.696 1.291 1.00 91.25 114 ILE A C 1
ATOM 898 O O . ILE A 1 114 ? 12.815 -5.925 1.313 1.00 91.25 114 ILE A O 1
ATOM 902 N N . ILE A 1 115 ? 13.628 -3.948 1.976 1.00 90.69 115 ILE A N 1
ATOM 903 C CA . ILE A 1 115 ? 14.736 -4.513 2.751 1.00 90.69 115 ILE A CA 1
ATOM 904 C C . ILE A 1 115 ? 14.201 -5.257 3.982 1.00 90.69 115 ILE A C 1
ATOM 906 O O . ILE A 1 115 ? 13.689 -4.655 4.927 1.00 90.69 115 ILE A O 1
ATOM 910 N N . THR A 1 116 ? 14.383 -6.578 3.990 1.00 85.50 116 THR A N 1
ATOM 911 C CA . THR A 1 116 ? 13.989 -7.463 5.097 1.00 85.50 116 THR A CA 1
ATOM 912 C C . THR A 1 116 ? 15.038 -7.540 6.209 1.00 85.50 116 THR A C 1
ATOM 914 O O . THR A 1 116 ? 14.677 -7.707 7.371 1.00 85.50 116 THR A O 1
ATOM 917 N N . ASP A 1 117 ? 16.324 -7.383 5.878 1.00 90.12 117 ASP A N 1
ATOM 918 C CA . ASP A 1 117 ? 17.441 -7.412 6.830 1.00 90.12 117 ASP A CA 1
ATOM 919 C C . ASP A 1 117 ? 17.575 -6.067 7.576 1.00 90.12 117 ASP A C 1
ATOM 921 O O . ASP A 1 117 ? 17.910 -5.054 6.951 1.00 90.12 117 ASP A O 1
ATOM 925 N N . PRO A 1 118 ? 17.371 -6.024 8.908 1.00 85.44 118 PRO A N 1
ATOM 926 C CA . PRO A 1 118 ? 17.476 -4.792 9.687 1.00 85.44 118 PRO A CA 1
ATOM 927 C C . PRO A 1 118 ? 18.841 -4.105 9.589 1.00 85.44 118 PRO A C 1
ATOM 929 O O . PRO A 1 118 ? 18.897 -2.876 9.629 1.00 85.44 118 PRO A O 1
ATOM 932 N N . ASN A 1 119 ? 19.926 -4.867 9.422 1.00 88.00 119 ASN A N 1
ATOM 933 C CA . ASN A 1 119 ? 21.285 -4.321 9.361 1.00 88.00 119 ASN A CA 1
ATOM 934 C C . ASN A 1 119 ? 21.584 -3.635 8.025 1.00 88.00 119 ASN A C 1
ATOM 936 O O . ASN A 1 119 ? 22.543 -2.877 7.917 1.00 88.00 119 ASN A O 1
ATOM 940 N N . LYS A 1 120 ? 20.759 -3.896 7.006 1.00 88.38 120 LYS A N 1
ATOM 941 C CA . LYS A 1 120 ? 20.872 -3.303 5.671 1.00 88.38 120 LYS A CA 1
ATOM 942 C C . LYS A 1 120 ? 19.870 -2.180 5.447 1.00 88.38 120 LYS A C 1
ATOM 944 O O . LYS A 1 120 ? 19.764 -1.689 4.328 1.00 88.38 120 LYS A O 1
ATOM 949 N N . LYS A 1 121 ? 19.107 -1.768 6.465 1.00 90.00 121 LYS A N 1
ATOM 950 C CA . LYS A 1 121 ? 18.204 -0.628 6.307 1.00 90.00 121 LYS A CA 1
ATOM 951 C C . LYS A 1 121 ? 18.996 0.631 5.989 1.00 90.00 121 LYS A C 1
ATOM 953 O O . LYS A 1 121 ? 20.081 0.875 6.520 1.00 90.00 121 LYS A O 1
ATOM 958 N N . ILE A 1 122 ? 18.429 1.442 5.111 1.00 91.00 122 ILE A N 1
ATOM 959 C CA . ILE A 1 122 ? 18.981 2.750 4.800 1.00 91.00 122 ILE A CA 1
ATOM 960 C C . ILE A 1 122 ? 18.622 3.649 5.990 1.00 91.00 122 ILE A C 1
ATOM 962 O O . ILE A 1 122 ? 17.438 3.738 6.329 1.00 91.00 122 ILE A O 1
ATOM 966 N N . PRO A 1 123 ? 19.594 4.280 6.668 1.00 89.38 123 PRO A N 1
ATOM 967 C CA . PRO A 1 123 ? 19.329 5.255 7.711 1.00 89.38 123 PRO A CA 1
ATOM 968 C C . PRO A 1 123 ? 18.810 6.541 7.070 1.00 89.38 123 PRO A C 1
ATOM 970 O O . PRO A 1 123 ? 19.080 6.823 5.903 1.00 89.38 123 PRO A O 1
ATOM 973 N N . PHE A 1 124 ? 18.073 7.348 7.829 1.00 82.25 124 PHE A N 1
ATOM 974 C CA . PHE A 1 124 ? 17.455 8.571 7.304 1.00 82.25 124 PHE A CA 1
ATOM 975 C C . PHE A 1 124 ? 18.474 9.538 6.665 1.00 82.25 124 PHE A C 1
ATOM 977 O O . PHE A 1 124 ? 18.158 10.220 5.695 1.00 82.25 124 PHE A O 1
ATOM 984 N N . THR A 1 125 ? 19.715 9.538 7.156 1.00 85.69 125 THR A N 1
ATOM 985 C CA . THR A 1 125 ? 20.841 10.327 6.629 1.00 85.69 125 THR A CA 1
ATOM 986 C C . THR A 1 125 ? 21.501 9.742 5.373 1.00 85.69 125 THR A C 1
ATOM 988 O O . THR A 1 125 ? 22.371 10.393 4.807 1.00 85.69 125 THR A O 1
ATOM 991 N N . GLY A 1 126 ? 21.114 8.540 4.936 1.00 82.38 126 GLY A N 1
ATOM 992 C CA . GLY A 1 126 ? 21.795 7.779 3.881 1.00 82.38 126 GLY A CA 1
ATOM 993 C C . GLY A 1 126 ? 22.992 6.972 4.398 1.00 82.38 126 GLY A C 1
ATOM 994 O O . GLY A 1 126 ? 23.469 7.188 5.514 1.00 82.38 126 GLY A O 1
ATOM 995 N N . TRP A 1 127 ? 23.457 5.997 3.611 1.00 76.44 127 TRP A N 1
ATOM 996 C CA . TRP A 1 127 ? 24.682 5.258 3.939 1.00 76.44 127 TRP A CA 1
ATOM 997 C C . TRP A 1 127 ? 25.899 6.171 3.844 1.00 76.44 127 TRP A C 1
ATOM 999 O O . TRP A 1 127 ? 26.003 6.979 2.920 1.00 76.44 127 TRP A O 1
ATOM 1009 N N . SER A 1 128 ? 26.811 6.021 4.806 1.00 78.88 128 SER A N 1
ATOM 1010 C CA . SER A 1 128 ? 28.128 6.642 4.706 1.00 78.88 128 SER A CA 1
ATOM 1011 C C . SER A 1 128 ? 28.836 6.102 3.464 1.00 78.88 128 SER A C 1
ATOM 1013 O O . SER A 1 128 ? 28.692 4.926 3.131 1.00 78.88 128 SER A O 1
ATOM 1015 N N . LEU A 1 129 ? 29.578 6.966 2.776 1.00 74.25 129 LEU A N 1
ATOM 1016 C CA . LEU A 1 129 ? 30.424 6.583 1.640 1.00 74.25 129 LEU A CA 1
ATOM 1017 C C . LEU A 1 129 ? 31.801 6.060 2.092 1.00 74.25 129 LEU A C 1
ATOM 1019 O O . LEU A 1 129 ? 32.641 5.777 1.241 1.00 74.25 129 LEU A O 1
ATOM 1023 N N . GLU A 1 130 ? 32.025 5.977 3.407 1.00 55.22 130 GLU A N 1
ATOM 1024 C CA . GLU A 1 130 ? 33.261 5.512 4.052 1.00 55.22 130 GLU A CA 1
ATOM 1025 C C . GLU A 1 130 ? 33.239 4.014 4.366 1.00 55.22 130 GLU A C 1
ATOM 1027 O O . GLU A 1 130 ? 32.206 3.532 4.891 1.00 55.22 130 GLU A O 1
#

Seque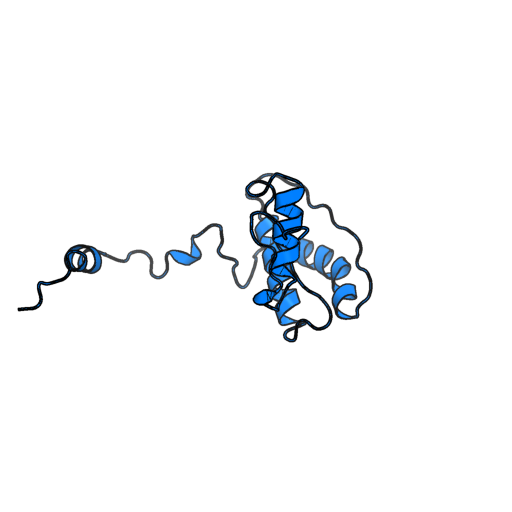nce (130 aa):
MAGDSIFKHYLEKKNHLIKNRGILQTTYVPDQLLHRDAQIRDIVDIVAPSLNKDKPSNILIIGKTGTGKTAVVNYIGKELMKADAENNNCCYIYVNCEVIDTPYSILYNISNQIITDPNKKIPFTGWSLE